Protein AF-W1YPX8-F1 (afdb_monomer_lite)

InterPro domains:
  IPR003772 Large ribosomal RNA subunit accumulation protein YceD [PF02620] (8-76)

Organism: NCBI:txid408170

Structure (mmCIF, N/CA/C/O backbone):
data_AF-W1YPX8-F1
#
_entry.id   AF-W1YPX8-F1
#
loop_
_atom_site.group_PDB
_atom_site.id
_atom_site.type_symbol
_atom_site.label_atom_id
_atom_site.label_alt_id
_atom_site.label_comp_id
_atom_site.label_asym_id
_atom_site.label_entity_id
_atom_site.label_seq_id
_atom_site.pdbx_PDB_ins_code
_atom_site.Cartn_x
_atom_site.Cartn_y
_atom_site.Cartn_z
_atom_site.occupancy
_atom_site.B_iso_or_equiv
_atom_site.auth_seq_id
_atom_site.auth_comp_id
_atom_site.auth_asym_id
_atom_site.auth_atom_id
_atom_site.pdbx_PDB_model_num
ATOM 1 N N . PHE A 1 1 ? 18.993 4.597 -26.137 1.00 42.44 1 PHE A N 1
ATOM 2 C CA . PHE A 1 1 ? 18.464 3.775 -25.041 1.00 42.44 1 PHE A CA 1
ATOM 3 C C . PHE A 1 1 ? 17.918 4.760 -24.034 1.00 42.44 1 PHE A C 1
ATOM 5 O O . PHE A 1 1 ? 18.658 5.193 -23.167 1.00 42.44 1 PHE A O 1
ATOM 12 N N . ASP A 1 2 ? 16.695 5.230 -24.262 1.00 49.50 2 ASP A N 1
ATOM 13 C CA . ASP A 1 2 ? 16.010 6.149 -23.350 1.00 49.50 2 ASP A CA 1
ATOM 14 C C . ASP A 1 2 ? 14.987 5.285 -22.620 1.00 49.50 2 ASP A C 1
ATOM 16 O O . ASP A 1 2 ? 13.898 5.054 -23.137 1.00 49.50 2 ASP A O 1
ATOM 20 N N . GLY A 1 3 ? 15.412 4.678 -21.511 1.00 59.03 3 GLY A N 1
ATOM 21 C CA . GLY A 1 3 ? 14.484 4.011 -20.604 1.00 59.03 3 GLY A CA 1
ATOM 22 C C . GLY A 1 3 ? 13.567 5.074 -20.021 1.00 59.03 3 GLY A C 1
ATOM 23 O O . GLY A 1 3 ? 14.047 6.081 -19.493 1.00 59.03 3 GLY A O 1
ATOM 24 N N . GLN A 1 4 ? 12.265 4.899 -20.176 1.00 71.25 4 GLN A N 1
ATOM 25 C CA . GLN A 1 4 ? 11.285 5.858 -19.709 1.00 71.25 4 GLN A CA 1
ATOM 26 C C . GLN A 1 4 ? 10.959 5.517 -18.254 1.00 71.25 4 GLN A C 1
ATOM 28 O O . GLN A 1 4 ? 10.501 4.422 -17.939 1.00 71.25 4 GLN A O 1
ATOM 33 N N . ASN A 1 5 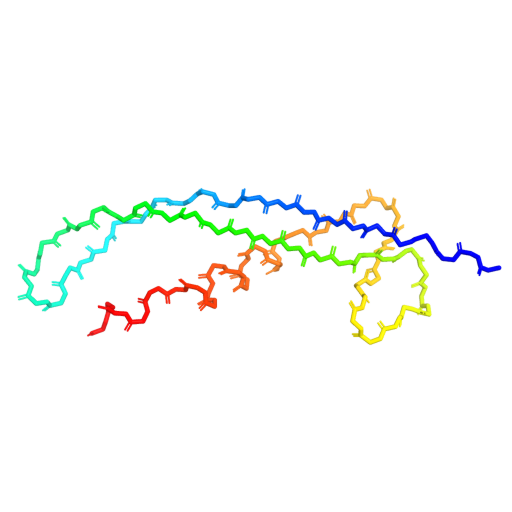? 11.259 6.450 -17.349 1.00 79.31 5 ASN A N 1
ATOM 34 C CA . ASN A 1 5 ? 10.948 6.295 -15.932 1.00 79.31 5 ASN A CA 1
ATOM 35 C C . ASN A 1 5 ? 9.544 6.839 -15.664 1.00 79.31 5 ASN A C 1
ATOM 37 O O . ASN A 1 5 ? 9.241 7.992 -15.981 1.00 79.31 5 ASN A O 1
ATOM 41 N N . TYR A 1 6 ? 8.711 6.015 -15.049 1.00 81.19 6 TYR A N 1
ATOM 42 C CA . TYR A 1 6 ? 7.354 6.328 -14.641 1.00 81.19 6 TYR A CA 1
ATOM 43 C C . TYR A 1 6 ? 7.331 6.469 -13.127 1.00 81.19 6 TYR A C 1
ATOM 45 O O . TYR A 1 6 ? 7.652 5.533 -12.403 1.00 81.19 6 TYR A O 1
ATOM 53 N N . ILE A 1 7 ? 6.955 7.650 -12.648 1.00 83.88 7 ILE A N 1
ATOM 54 C CA . ILE A 1 7 ? 6.764 7.894 -11.220 1.00 83.88 7 ILE A CA 1
ATOM 55 C C . ILE A 1 7 ? 5.288 7.649 -10.926 1.00 83.88 7 ILE A C 1
ATOM 57 O O . ILE A 1 7 ? 4.427 8.365 -11.445 1.00 83.88 7 ILE A O 1
ATOM 61 N N . VAL A 1 8 ? 4.995 6.633 -10.119 1.00 84.19 8 VAL A N 1
ATOM 62 C CA . VAL A 1 8 ? 3.634 6.302 -9.699 1.00 84.19 8 VAL A CA 1
ATOM 63 C C . VAL A 1 8 ? 3.452 6.773 -8.266 1.00 84.19 8 VAL A C 1
ATOM 65 O O . VAL A 1 8 ? 4.152 6.342 -7.355 1.00 84.19 8 VAL A O 1
ATOM 68 N N . GLN A 1 9 ? 2.496 7.677 -8.074 1.00 87.75 9 GLN A N 1
ATOM 69 C CA . GLN A 1 9 ? 2.133 8.220 -6.771 1.00 87.75 9 GLN A CA 1
ATOM 70 C C . GLN A 1 9 ? 0.665 7.930 -6.498 1.00 87.75 9 GLN A C 1
ATOM 72 O O . GLN A 1 9 ? -0.189 8.105 -7.372 1.00 87.75 9 GLN A O 1
ATOM 77 N N . GLY A 1 10 ? 0.364 7.529 -5.269 1.00 87.00 10 GLY A N 1
ATOM 78 C CA . GLY A 1 10 ? -0.998 7.230 -4.859 1.00 87.00 10 GLY A CA 1
ATOM 79 C C . GLY A 1 10 ? -1.214 7.400 -3.366 1.00 87.00 10 GLY A C 1
ATOM 80 O O . GLY A 1 10 ? -0.279 7.518 -2.574 1.00 87.00 10 GLY A O 1
ATOM 81 N N . SER A 1 11 ? -2.486 7.426 -2.980 1.00 87.50 11 SER A N 1
ATOM 82 C CA . SER A 1 11 ? -2.903 7.408 -1.582 1.00 87.50 11 SER A CA 1
ATOM 83 C C . SER A 1 11 ? -3.824 6.226 -1.327 1.00 87.50 11 SER A C 1
ATOM 85 O O . SER A 1 11 ? -4.797 6.034 -2.056 1.00 87.50 11 SER A O 1
ATOM 87 N N . ILE A 1 12 ? -3.527 5.474 -0.277 1.00 86.50 12 ILE A N 1
ATOM 88 C CA . ILE A 1 12 ? -4.297 4.338 0.211 1.00 86.50 12 ILE A CA 1
ATOM 89 C C . ILE A 1 12 ? -5.111 4.826 1.403 1.00 86.50 12 ILE A C 1
ATOM 91 O O . ILE A 1 12 ? -4.560 5.316 2.387 1.00 86.50 12 ILE A O 1
ATOM 95 N N . GLU A 1 13 ? -6.426 4.684 1.315 1.00 87.75 13 GLU A N 1
ATOM 96 C CA . GLU A 1 13 ? -7.335 4.921 2.432 1.00 87.75 13 GLU A CA 1
ATOM 97 C C . GLU A 1 13 ? -7.883 3.569 2.883 1.00 87.75 13 GLU A C 1
ATOM 99 O O . GLU A 1 13 ? -8.503 2.844 2.104 1.00 87.75 13 GLU A O 1
ATOM 104 N N . SER A 1 14 ? -7.611 3.205 4.133 1.00 83.12 14 SER A N 1
ATOM 105 C CA . SER A 1 14 ? -8.065 1.954 4.729 1.00 83.12 14 SER A CA 1
ATOM 106 C C . SER A 1 14 ? -8.735 2.219 6.070 1.00 83.12 14 SER A C 1
ATOM 108 O O . SER A 1 14 ? -8.376 3.138 6.802 1.00 83.12 14 SER A O 1
ATOM 110 N N . LYS A 1 15 ? -9.745 1.411 6.380 1.00 84.00 15 LYS A N 1
ATOM 111 C CA . LYS A 1 15 ? -10.407 1.387 7.683 1.00 84.00 15 LYS A CA 1
ATOM 112 C C . LYS A 1 15 ? -10.214 0.002 8.265 1.00 84.00 15 LYS A C 1
ATOM 114 O O . LYS A 1 15 ? -10.513 -0.984 7.591 1.00 84.00 15 LYS A O 1
ATOM 119 N N . GLY A 1 16 ? -9.700 -0.063 9.486 1.00 80.44 16 GLY A N 1
ATOM 120 C CA . GLY A 1 16 ? -9.554 -1.314 10.220 1.00 80.44 16 GLY A CA 1
ATOM 121 C C . GLY A 1 16 ? -10.243 -1.233 11.571 1.00 80.44 16 GLY A C 1
ATOM 122 O O . GLY A 1 16 ? -10.134 -0.224 12.266 1.00 80.44 16 GLY A O 1
ATOM 123 N N . ASP A 1 17 ? -10.930 -2.305 11.940 1.00 80.94 17 ASP A N 1
ATOM 124 C CA . ASP A 1 17 ? -11.418 -2.520 13.295 1.00 80.94 17 ASP A CA 1
ATOM 125 C C . ASP A 1 17 ? -10.315 -3.193 14.109 1.00 80.94 17 ASP A C 1
ATOM 127 O O . ASP A 1 17 ? -9.957 -4.346 13.861 1.00 80.94 17 ASP A O 1
ATOM 131 N N . TYR A 1 18 ? -9.773 -2.473 15.086 1.00 76.00 18 TYR A N 1
ATOM 132 C CA . TYR A 1 18 ? -8.720 -2.981 15.959 1.00 76.00 18 TYR A CA 1
ATOM 133 C C . TYR A 1 18 ? -9.276 -3.224 17.356 1.00 76.00 18 TYR A C 1
ATOM 135 O O . TYR A 1 18 ? -10.023 -2.408 17.902 1.00 76.00 18 TYR A O 1
ATOM 143 N N . GLU A 1 19 ? -8.899 -4.343 17.967 1.00 77.38 19 GLU A N 1
ATOM 144 C CA . GLU A 1 19 ? -9.208 -4.587 19.370 1.00 77.38 19 GLU A CA 1
ATOM 145 C C . GLU A 1 19 ? -8.164 -3.893 20.248 1.00 77.38 19 GLU A C 1
ATOM 147 O O . GLU A 1 19 ? -6.976 -4.198 20.206 1.00 77.38 19 GLU A O 1
ATOM 152 N N . CYS A 1 20 ? -8.605 -2.942 21.065 1.00 70.75 20 CYS A N 1
ATOM 153 C CA . CYS A 1 20 ? -7.743 -2.280 22.036 1.00 70.75 20 CYS A CA 1
ATOM 154 C C . CYS A 1 20 ? -7.224 -3.291 23.075 1.00 70.75 20 CYS A C 1
ATOM 156 O O . CYS A 1 20 ? -7.988 -3.709 23.942 1.00 70.75 20 CYS A O 1
ATOM 158 N N . SER A 1 21 ? -5.923 -3.602 23.092 1.00 70.38 21 SER A N 1
ATOM 159 C CA . SER A 1 21 ? -5.328 -4.532 24.077 1.00 70.38 21 SER A CA 1
ATOM 160 C C . SER A 1 21 ? -5.533 -4.095 25.538 1.00 70.38 21 SER A C 1
ATOM 162 O O . SER A 1 21 ? -5.571 -4.914 26.456 1.00 70.38 21 SER A O 1
ATOM 164 N N . ARG A 1 22 ? -5.726 -2.791 25.777 1.00 75.44 22 ARG A N 1
ATOM 165 C CA . ARG A 1 22 ? -5.952 -2.219 27.114 1.00 75.44 22 ARG A CA 1
ATOM 166 C C . ARG A 1 22 ? -7.410 -2.254 27.573 1.00 75.44 22 ARG A C 1
ATOM 168 O O . ARG A 1 22 ? -7.668 -2.304 28.774 1.00 75.44 22 ARG A O 1
ATOM 175 N N . CYS A 1 23 ? -8.348 -2.124 26.646 1.00 79.56 23 CYS A N 1
ATOM 176 C CA . CYS A 1 23 ? -9.747 -1.835 26.946 1.00 79.56 23 CYS A CA 1
ATOM 177 C C . CYS A 1 23 ? -10.734 -2.843 26.349 1.00 79.56 23 CYS A C 1
ATOM 179 O O . CYS A 1 23 ? -11.906 -2.807 26.712 1.00 79.56 23 CYS A O 1
ATOM 181 N N . LEU A 1 24 ? -10.249 -3.759 25.501 1.00 77.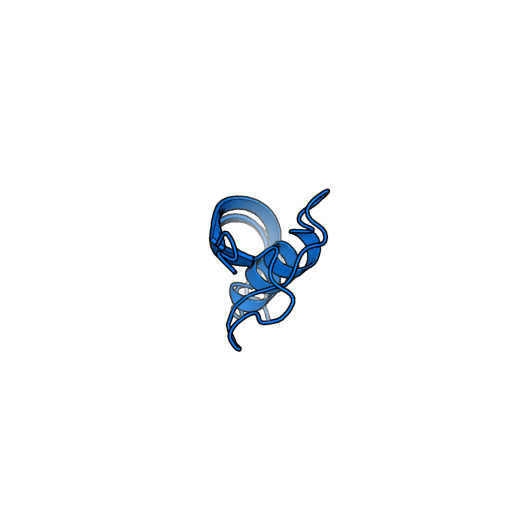62 24 LEU A N 1
ATOM 182 C CA . LEU A 1 24 ? -11.004 -4.786 24.773 1.00 77.62 24 LEU A CA 1
ATOM 183 C C . LEU A 1 24 ? -12.181 -4.222 23.964 1.00 77.62 24 LEU A C 1
ATOM 185 O O . LEU A 1 24 ? -13.118 -4.935 23.617 1.00 77.62 24 LEU A O 1
ATOM 189 N N . THR A 1 25 ? -12.138 -2.924 23.665 1.00 78.56 25 THR A N 1
ATOM 190 C CA . THR A 1 25 ? -13.136 -2.248 22.845 1.00 78.56 25 THR A CA 1
ATOM 191 C C . THR A 1 25 ? -12.654 -2.229 21.404 1.00 78.56 25 THR A C 1
ATOM 193 O O . THR A 1 25 ? -11.532 -1.789 21.130 1.00 78.56 25 THR A O 1
ATOM 196 N N . THR A 1 26 ? -13.518 -2.660 20.487 1.00 77.25 26 THR A N 1
ATOM 197 C CA . THR A 1 26 ? -13.310 -2.494 19.048 1.00 77.25 26 THR A CA 1
ATOM 198 C C . THR A 1 26 ? -13.261 -1.007 18.722 1.00 77.25 26 THR A C 1
ATOM 200 O O . THR A 1 26 ? -14.197 -0.264 19.018 1.00 77.25 26 THR A O 1
ATOM 203 N N . THR A 1 27 ? -12.141 -0.565 18.169 1.00 78.06 27 THR A N 1
ATOM 204 C CA . THR A 1 27 ? -11.908 0.820 17.773 1.00 78.06 27 THR A CA 1
ATOM 205 C C . THR A 1 27 ? -11.688 0.848 16.270 1.00 78.06 27 THR A C 1
ATOM 207 O O . THR A 1 27 ? -10.751 0.223 15.774 1.00 78.06 27 THR A O 1
ATOM 210 N N . GLU A 1 28 ? -12.550 1.577 15.560 1.00 80.44 28 GLU A N 1
ATOM 211 C CA . GLU A 1 28 ? -12.354 1.858 14.140 1.00 80.44 28 GLU A CA 1
ATOM 212 C C . GLU A 1 28 ? -11.179 2.832 14.008 1.00 80.44 28 GLU A C 1
ATOM 214 O O . GLU A 1 28 ? -11.155 3.895 14.640 1.00 80.44 28 GLU A O 1
ATOM 219 N N . HIS A 1 29 ? -10.181 2.449 13.220 1.00 80.12 29 HIS A N 1
ATOM 220 C CA . HIS A 1 29 ? -9.044 3.295 12.908 1.00 80.12 29 HIS A CA 1
ATOM 221 C C . HIS A 1 29 ? -9.015 3.574 11.409 1.00 80.12 29 HIS A C 1
ATOM 223 O O . HIS A 1 29 ? -8.778 2.680 10.591 1.00 80.12 29 HIS A O 1
ATOM 229 N N . ASP A 1 30 ? -9.274 4.834 11.071 1.00 80.56 30 ASP A N 1
ATOM 230 C CA . ASP A 1 30 ? -9.060 5.379 9.740 1.00 80.56 30 ASP A CA 1
ATOM 231 C C . ASP A 1 30 ? -7.572 5.595 9.508 1.00 80.56 30 ASP A C 1
ATOM 233 O O . ASP A 1 30 ? -6.896 6.296 10.267 1.00 80.56 30 ASP A O 1
ATOM 237 N N . ARG A 1 31 ? -7.071 5.028 8.418 1.00 77.06 31 ARG A N 1
ATOM 238 C CA . ARG A 1 31 ? -5.678 5.131 8.031 1.00 77.06 31 ARG A CA 1
ATOM 239 C C . ARG A 1 31 ? -5.565 5.651 6.607 1.00 77.06 31 ARG A C 1
ATOM 241 O O . ARG A 1 31 ? -6.275 5.217 5.699 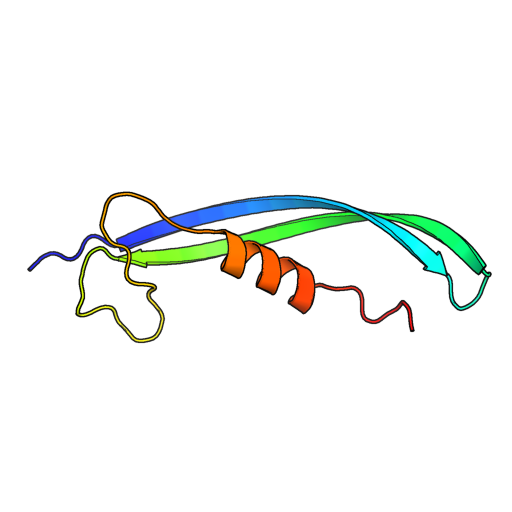1.00 77.06 31 ARG A O 1
ATOM 248 N N . LYS A 1 32 ? -4.663 6.614 6.437 1.00 85.00 32 LYS A N 1
ATOM 249 C CA . LYS A 1 32 ? -4.355 7.237 5.156 1.00 85.00 32 LYS A CA 1
ATOM 250 C C . LYS A 1 32 ? -2.852 7.210 4.941 1.00 85.00 32 LYS A C 1
ATOM 252 O O . LYS A 1 32 ? -2.128 7.962 5.589 1.00 85.00 32 LYS A O 1
ATOM 257 N N . ASP A 1 33 ? -2.409 6.361 4.027 1.00 85.25 33 ASP A N 1
ATOM 258 C CA . ASP A 1 33 ? -1.009 6.234 3.638 1.00 85.25 33 ASP A CA 1
ATOM 259 C C . ASP A 1 33 ? -0.807 6.779 2.231 1.00 85.25 33 ASP A C 1
ATOM 261 O O . ASP A 1 33 ? -1.679 6.667 1.372 1.00 85.25 33 ASP A O 1
ATOM 265 N N . SER A 1 34 ? 0.354 7.366 1.979 1.00 86.69 34 SER A N 1
ATOM 266 C CA . SER A 1 34 ? 0.789 7.755 0.640 1.00 86.69 34 SER A CA 1
ATOM 267 C C . SER A 1 34 ? 1.974 6.900 0.230 1.00 86.69 34 SER A C 1
ATOM 269 O O . SER A 1 34 ? 2.866 6.680 1.048 1.00 86.69 34 SER A O 1
ATOM 271 N N . PHE A 1 35 ? 1.999 6.478 -1.029 1.00 85.81 35 PHE A N 1
ATOM 272 C CA . PHE A 1 35 ? 3.116 5.750 -1.615 1.00 85.81 35 PHE A CA 1
ATOM 273 C C . PHE A 1 35 ? 3.626 6.470 -2.863 1.00 85.81 35 PHE A C 1
ATOM 275 O O . PHE A 1 35 ? 2.871 7.150 -3.567 1.00 85.81 35 PHE A O 1
ATOM 282 N N . GLU A 1 36 ? 4.916 6.306 -3.120 1.00 86.38 36 GLU A N 1
ATOM 283 C CA . GLU A 1 36 ? 5.609 6.790 -4.306 1.00 86.38 36 GLU A CA 1
ATOM 284 C C . GLU A 1 36 ? 6.626 5.731 -4.712 1.00 86.38 36 GLU A C 1
ATOM 286 O O . GLU A 1 36 ? 7.449 5.331 -3.891 1.00 86.38 36 GLU A O 1
ATOM 291 N N . GLU A 1 37 ? 6.564 5.285 -5.964 1.00 83.62 37 GLU A N 1
ATOM 292 C CA . GLU A 1 37 ? 7.509 4.308 -6.495 1.00 83.62 37 GLU A CA 1
ATOM 293 C C . GLU A 1 37 ? 7.826 4.586 -7.967 1.00 83.62 37 GLU A C 1
ATOM 295 O O . GLU A 1 37 ? 7.017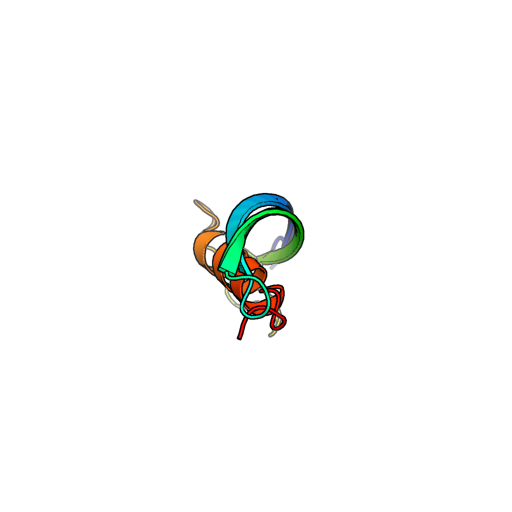 5.162 -8.707 1.00 83.62 37 GLU A O 1
ATOM 300 N N . ILE A 1 38 ? 9.040 4.222 -8.380 1.00 83.62 38 ILE A N 1
ATOM 301 C CA . ILE A 1 38 ? 9.570 4.502 -9.713 1.00 83.62 38 ILE A CA 1
ATOM 302 C C . ILE A 1 38 ? 9.658 3.194 -10.498 1.00 83.62 38 ILE A C 1
ATOM 304 O O . ILE A 1 38 ? 10.367 2.263 -10.116 1.00 83.62 38 ILE A O 1
ATOM 308 N N . PHE A 1 39 ? 8.975 3.161 -11.637 1.00 84.19 39 PHE A N 1
ATOM 309 C CA . PHE A 1 39 ? 8.959 2.043 -12.574 1.00 84.19 39 PHE A CA 1
ATOM 310 C C . PHE A 1 39 ? 9.717 2.407 -13.849 1.00 84.19 39 PHE A C 1
ATOM 312 O O . PHE A 1 39 ? 9.706 3.562 -14.275 1.00 84.19 39 PHE A O 1
ATOM 319 N N . SER A 1 40 ? 10.362 1.437 -14.492 1.00 80.38 40 SER A N 1
ATOM 320 C CA . SER A 1 40 ? 11.023 1.653 -15.786 1.00 80.38 40 SER A CA 1
ATOM 321 C C . SER A 1 40 ? 10.777 0.500 -16.743 1.00 80.38 40 SER A C 1
ATOM 323 O O . SER A 1 40 ? 10.750 -0.659 -16.341 1.00 80.38 40 SER A O 1
ATOM 325 N N . ASP A 1 41 ? 10.607 0.824 -18.025 1.00 76.75 41 ASP A N 1
ATOM 326 C CA . ASP A 1 41 ? 10.512 -0.170 -19.101 1.00 76.75 41 ASP A CA 1
ATOM 327 C C . ASP A 1 41 ? 11.900 -0.719 -19.492 1.00 76.75 41 ASP A C 1
ATOM 329 O O . ASP A 1 41 ? 12.034 -1.675 -20.262 1.00 76.75 41 ASP A O 1
ATOM 333 N N . SER A 1 42 ? 12.966 -0.120 -18.951 1.00 71.25 42 SER A N 1
ATOM 334 C CA . SER A 1 42 ? 14.334 -0.566 -19.168 1.00 71.25 42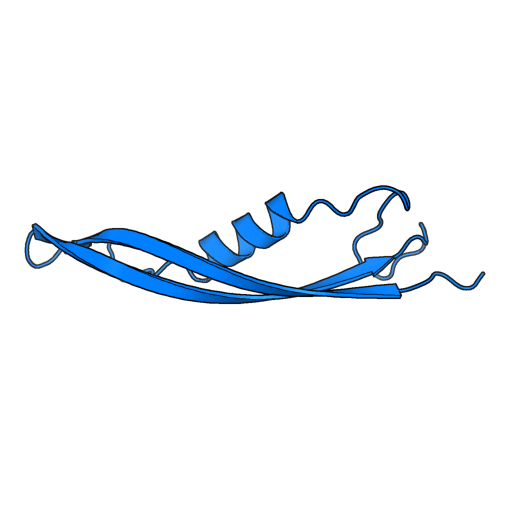 SER A CA 1
ATOM 335 C C . SER A 1 42 ? 14.669 -1.764 -18.285 1.00 71.25 42 SER A C 1
ATOM 337 O O . SER A 1 42 ? 14.545 -1.722 -17.065 1.00 71.25 42 SER A O 1
ATOM 339 N N . ARG A 1 43 ? 15.221 -2.816 -18.899 1.00 61.38 43 ARG A N 1
ATOM 340 C CA . ARG A 1 43 ? 15.804 -3.965 -18.176 1.00 61.38 43 ARG A CA 1
ATOM 341 C C . ARG A 1 43 ? 17.102 -3.616 -17.440 1.00 61.38 43 ARG A C 1
ATOM 343 O O . ARG A 1 43 ? 17.564 -4.414 -16.635 1.00 61.38 43 ARG A O 1
ATOM 350 N N . ASP A 1 44 ? 17.678 -2.452 -17.738 1.00 61.56 44 ASP A N 1
ATOM 351 C CA . ASP A 1 44 ? 18.865 -1.876 -17.087 1.00 61.56 44 ASP A CA 1
ATOM 352 C C . ASP A 1 44 ? 18.431 -0.850 -16.021 1.00 61.56 44 ASP A C 1
ATOM 354 O O . ASP A 1 44 ? 18.946 0.265 -15.934 1.00 61.56 44 ASP A O 1
ATOM 358 N N . ALA A 1 45 ? 17.369 -1.185 -15.287 1.00 59.00 45 ALA A N 1
ATOM 359 C CA . ALA A 1 45 ? 16.843 -0.367 -14.209 1.00 59.00 45 ALA A CA 1
ATOM 360 C C . ALA A 1 45 ? 17.907 -0.222 -13.104 1.00 59.00 45 ALA A C 1
ATOM 362 O O . ALA A 1 45 ? 18.585 -1.188 -12.747 1.00 59.00 45 ALA A O 1
ATOM 363 N N . ALA A 1 46 ? 18.080 0.998 -12.588 1.00 62.94 46 ALA A N 1
ATOM 364 C CA . ALA A 1 46 ? 18.911 1.243 -11.409 1.00 62.94 46 ALA A CA 1
ATOM 365 C C . ALA A 1 46 ? 18.378 0.440 -10.204 1.00 62.94 46 ALA A C 1
ATOM 367 O O . ALA A 1 46 ? 17.220 0.036 -10.209 1.00 62.94 46 ALA A O 1
ATOM 368 N N . GLU A 1 47 ? 19.199 0.232 -9.167 1.00 60.12 47 GLU A N 1
ATOM 369 C CA . GLU A 1 47 ? 18.853 -0.630 -8.016 1.00 60.12 47 GLU A CA 1
ATOM 370 C C . GLU A 1 47 ? 17.525 -0.265 -7.315 1.00 60.12 47 GLU A C 1
ATOM 372 O O . GLU A 1 47 ? 16.902 -1.138 -6.721 1.00 60.12 47 GLU A O 1
ATOM 377 N N . ASP A 1 48 ? 17.060 0.981 -7.444 1.00 65.06 48 ASP A N 1
ATOM 378 C CA . ASP A 1 48 ? 15.816 1.502 -6.854 1.00 65.06 48 ASP A CA 1
ATOM 379 C C . ASP A 1 48 ? 14.640 1.611 -7.849 1.00 65.06 48 ASP A C 1
ATOM 381 O O . ASP A 1 48 ? 13.701 2.376 -7.630 1.00 65.06 48 ASP A O 1
ATOM 385 N N . VAL A 1 49 ? 14.692 0.916 -8.988 1.00 70.38 49 VAL A N 1
ATOM 386 C CA . VAL A 1 49 ? 13.662 1.021 -10.030 1.00 70.38 49 VAL A CA 1
ATOM 387 C C . VAL A 1 49 ? 13.094 -0.349 -10.364 1.00 70.38 49 VAL A C 1
ATOM 389 O O . VAL A 1 49 ? 13.824 -1.270 -10.730 1.00 70.38 49 VAL A O 1
ATOM 392 N N . ILE A 1 50 ? 11.769 -0.472 -10.284 1.00 76.12 50 ILE A N 1
ATOM 393 C CA . ILE A 1 50 ? 11.086 -1.730 -10.579 1.00 76.12 50 ILE A CA 1
ATOM 394 C C . ILE A 1 50 ? 10.896 -1.855 -12.097 1.00 76.12 50 ILE A C 1
ATOM 396 O O . ILE A 1 50 ? 10.242 -1.001 -12.712 1.00 76.12 50 ILE A O 1
ATOM 400 N N . PRO A 1 51 ? 11.456 -2.898 -12.736 1.00 72.25 51 PRO A N 1
ATOM 401 C CA . PRO A 1 51 ? 11.226 -3.135 -14.150 1.00 72.25 51 PRO A CA 1
ATOM 402 C C . PRO A 1 51 ? 9.787 -3.616 -14.375 1.00 72.25 51 PRO A C 1
ATOM 404 O O . PRO A 1 51 ? 9.318 -4.519 -13.682 1.00 72.25 51 PRO A O 1
ATOM 407 N N . PHE A 1 52 ? 9.100 -3.054 -15.369 1.00 76.56 52 PHE A N 1
ATOM 408 C CA . PHE A 1 52 ? 7.769 -3.506 -15.790 1.00 76.56 52 PHE A CA 1
ATOM 409 C C . PHE A 1 52 ? 7.745 -3.800 -17.295 1.00 76.56 52 PHE A C 1
ATOM 411 O O . PHE A 1 52 ? 8.537 -3.251 -18.058 1.00 76.56 52 PHE A O 1
ATOM 418 N N . ASP A 1 53 ? 6.841 -4.677 -17.737 1.00 71.25 53 ASP A N 1
ATOM 419 C CA . ASP A 1 53 ? 6.819 -5.179 -19.125 1.00 71.25 53 ASP A CA 1
ATOM 420 C C . ASP A 1 53 ? 6.187 -4.192 -20.132 1.00 71.25 53 ASP A C 1
ATOM 422 O O . ASP A 1 53 ? 5.999 -4.508 -21.302 1.00 71.25 53 ASP A O 1
ATOM 426 N N . GLY A 1 54 ? 5.843 -2.974 -19.703 1.00 69.06 54 GLY A N 1
ATOM 427 C CA . GLY A 1 54 ? 5.185 -1.974 -20.551 1.00 69.06 54 GLY A CA 1
ATOM 428 C C . GLY A 1 54 ? 3.659 -2.100 -20.630 1.00 69.06 54 GLY A C 1
ATOM 429 O O . GLY A 1 54 ? 3.008 -1.161 -21.085 1.00 69.06 54 GLY A O 1
ATOM 430 N N . GLU A 1 55 ? 3.081 -3.220 -20.184 1.00 77.19 55 GLU A N 1
ATOM 431 C CA . GLU A 1 55 ? 1.633 -3.474 -20.255 1.00 77.19 55 GLU A CA 1
ATOM 432 C C . GLU A 1 55 ? 0.897 -3.078 -18.967 1.00 77.19 55 GLU A C 1
ATOM 434 O O . GLU A 1 55 ? -0.049 -2.291 -19.013 1.00 77.19 55 GLU A O 1
ATOM 439 N N . GLU A 1 56 ? 1.344 -3.584 -17.815 1.00 78.62 56 GLU A N 1
ATOM 440 C CA . GLU A 1 56 ? 0.700 -3.363 -16.517 1.00 78.62 56 GLU A CA 1
ATOM 441 C C . GLU A 1 56 ? 1.749 -3.139 -15.421 1.00 78.62 56 GLU A C 1
ATOM 443 O O . GLU A 1 56 ? 2.831 -3.728 -15.441 1.00 78.62 56 GLU A O 1
ATOM 448 N N . ILE A 1 57 ? 1.420 -2.274 -14.461 1.00 81.19 57 ILE A N 1
ATOM 449 C CA . ILE A 1 57 ? 2.215 -2.048 -13.253 1.00 81.19 57 ILE A CA 1
ATOM 450 C C . ILE A 1 57 ? 1.447 -2.670 -12.089 1.00 81.19 57 ILE A C 1
ATOM 452 O O . ILE A 1 57 ? 0.357 -2.205 -11.746 1.00 81.19 57 ILE A O 1
ATOM 456 N N . ASP A 1 58 ? 2.003 -3.723 -11.493 1.00 81.88 58 ASP A N 1
ATOM 457 C CA . ASP A 1 58 ? 1.404 -4.369 -10.329 1.00 81.88 58 ASP A CA 1
ATOM 458 C C . ASP A 1 58 ? 1.764 -3.596 -9.052 1.00 81.88 58 ASP A C 1
ATOM 460 O O . ASP A 1 58 ? 2.899 -3.620 -8.582 1.00 81.88 58 ASP A O 1
ATOM 464 N N . LEU A 1 59 ? 0.777 -2.895 -8.492 1.00 83.31 59 LEU A N 1
ATOM 465 C CA . LEU A 1 59 ? 0.914 -2.148 -7.238 1.00 83.31 59 LEU A CA 1
ATOM 466 C C . LEU A 1 59 ? 0.570 -3.000 -6.007 1.00 83.31 59 LEU A C 1
ATOM 468 O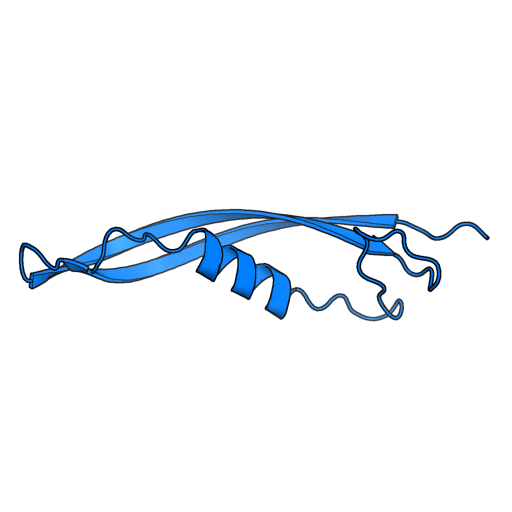 O . LEU A 1 59 ? 0.580 -2.485 -4.892 1.00 83.31 59 LEU A O 1
ATOM 472 N N . THR A 1 60 ? 0.217 -4.278 -6.174 1.00 84.81 60 THR A N 1
ATOM 473 C CA . THR A 1 60 ? -0.233 -5.147 -5.077 1.00 84.81 60 THR A CA 1
ATOM 474 C C . THR A 1 60 ? 0.845 -5.291 -4.013 1.00 84.81 60 THR A C 1
ATOM 476 O O . THR A 1 60 ? 0.541 -5.181 -2.825 1.00 84.81 60 THR A O 1
ATOM 479 N N . GLU A 1 61 ? 2.098 -5.506 -4.423 1.00 82.50 61 GLU A N 1
ATOM 480 C CA . GLU A 1 61 ? 3.224 -5.615 -3.489 1.00 82.50 61 GLU A CA 1
ATOM 481 C C . GLU A 1 61 ? 3.513 -4.271 -2.814 1.00 82.50 61 GLU A C 1
ATOM 483 O O . GLU A 1 61 ? 3.561 -4.216 -1.590 1.00 82.50 61 GLU A O 1
ATOM 488 N N . LEU A 1 62 ? 3.552 -3.173 -3.574 1.00 84.62 62 LEU A N 1
ATOM 489 C CA . LEU A 1 62 ? 3.753 -1.822 -3.039 1.00 84.62 62 LEU A CA 1
ATOM 490 C C . LEU A 1 62 ? 2.699 -1.434 -1.993 1.00 84.62 62 LEU A C 1
ATOM 492 O O . LEU A 1 62 ? 3.018 -0.929 -0.914 1.00 84.62 62 LEU A O 1
ATOM 496 N N . ILE A 1 63 ? 1.424 -1.683 -2.298 1.00 83.62 63 ILE A N 1
ATOM 497 C CA . ILE A 1 63 ? 0.310 -1.420 -1.384 1.00 83.62 63 ILE A CA 1
ATOM 498 C C . ILE A 1 63 ? 0.438 -2.308 -0.146 1.00 83.62 63 ILE A C 1
ATOM 500 O O . ILE A 1 63 ? 0.249 -1.825 0.970 1.00 83.62 63 ILE A O 1
ATOM 504 N N . ARG A 1 64 ? 0.773 -3.592 -0.315 1.00 85.00 64 ARG A N 1
ATOM 505 C CA . ARG A 1 64 ? 0.956 -4.529 0.797 1.00 85.00 64 ARG A CA 1
ATOM 506 C C . ARG A 1 64 ? 2.086 -4.089 1.723 1.00 85.00 64 ARG A C 1
ATOM 508 O O . ARG A 1 64 ? 1.860 -4.028 2.927 1.00 85.00 64 ARG A O 1
ATOM 515 N N . ASP A 1 65 ? 3.257 -3.768 1.187 1.00 84.38 65 ASP A N 1
ATOM 516 C CA . ASP A 1 65 ? 4.400 -3.301 1.973 1.00 84.38 65 ASP A CA 1
ATOM 517 C C . ASP A 1 65 ? 4.081 -1.987 2.681 1.00 84.38 65 ASP A C 1
ATOM 519 O O . ASP A 1 65 ? 4.293 -1.870 3.886 1.00 84.38 65 ASP A O 1
ATOM 523 N N . THR A 1 66 ? 3.457 -1.034 1.982 1.00 83.62 66 THR A N 1
ATOM 524 C CA . THR A 1 66 ? 3.000 0.225 2.592 1.00 83.62 66 THR A CA 1
ATOM 525 C C . THR A 1 66 ? 2.051 -0.042 3.764 1.00 83.62 66 THR A C 1
ATOM 527 O O . THR A 1 66 ? 2.179 0.558 4.833 1.00 83.62 66 THR A O 1
ATOM 530 N N . LEU A 1 67 ? 1.112 -0.980 3.605 1.00 79.88 67 LEU A N 1
ATOM 531 C CA . LEU A 1 67 ? 0.183 -1.361 4.665 1.00 79.88 67 LEU A CA 1
ATOM 532 C C . LEU A 1 67 ? 0.890 -2.019 5.859 1.00 79.88 67 LEU A C 1
ATOM 534 O O . LEU A 1 67 ? 0.566 -1.666 6.993 1.00 79.88 67 LEU A O 1
ATOM 538 N N . ILE A 1 68 ? 1.868 -2.896 5.621 1.00 80.25 68 ILE A N 1
ATOM 539 C CA . ILE A 1 68 ? 2.636 -3.593 6.666 1.00 80.25 68 ILE A CA 1
ATOM 540 C C . ILE A 1 68 ? 3.577 -2.635 7.411 1.00 80.25 68 ILE A C 1
ATOM 542 O O . ILE A 1 68 ? 3.608 -2.633 8.637 1.00 80.25 68 ILE A O 1
ATOM 546 N N . ILE A 1 69 ? 4.336 -1.801 6.696 1.00 78.06 69 ILE A N 1
ATOM 547 C CA . ILE A 1 69 ? 5.340 -0.894 7.283 1.00 78.06 69 ILE A CA 1
ATOM 548 C C . ILE A 1 69 ? 4.683 0.125 8.208 1.00 78.06 69 ILE A C 1
ATOM 550 O O . ILE A 1 69 ? 5.168 0.393 9.307 1.00 78.06 69 ILE A O 1
ATOM 554 N N . ASN A 1 70 ? 3.568 0.691 7.762 1.00 70.75 70 ASN A N 1
ATOM 555 C CA . ASN A 1 70 ? 2.823 1.673 8.533 1.00 70.75 70 ASN A CA 1
ATOM 556 C C . ASN A 1 70 ? 1.758 0.997 9.429 1.00 70.75 70 ASN A C 1
ATOM 558 O O . ASN A 1 70 ? 0.879 1.685 9.955 1.00 70.75 70 ASN A O 1
ATOM 562 N N . GLU A 1 71 ? 1.804 -0.335 9.616 1.00 68.00 71 GLU A N 1
ATOM 563 C CA . GLU A 1 71 ? 0.940 -1.020 10.579 1.00 68.00 71 GLU A CA 1
ATOM 564 C C . GLU A 1 71 ? 1.191 -0.428 11.972 1.00 68.00 71 GLU A C 1
ATOM 566 O O . GLU A 1 71 ? 2.341 -0.346 12.424 1.00 68.00 71 GLU A O 1
ATOM 571 N N . PRO A 1 72 ? 0.140 0.042 12.668 1.00 61.59 72 PRO A N 1
ATOM 572 C CA . PRO A 1 72 ? 0.312 0.588 13.995 1.00 61.59 72 PRO A CA 1
ATOM 573 C C . PRO A 1 72 ? 0.770 -0.539 14.924 1.00 61.59 72 PRO A C 1
ATOM 575 O O . PRO A 1 72 ? -0.036 -1.296 15.454 1.00 61.59 72 PRO A O 1
ATOM 578 N N . SER A 1 73 ? 2.073 -0.580 15.209 1.00 57.25 73 SER A N 1
ATOM 579 C CA . SER A 1 73 ? 2.714 -1.449 16.214 1.00 57.25 73 SER A CA 1
ATOM 580 C C . SER A 1 73 ? 2.158 -1.290 17.642 1.00 57.25 73 SER A C 1
ATOM 582 O O . SER A 1 73 ? 2.662 -1.892 18.585 1.00 57.25 73 SER A O 1
ATOM 584 N N . GLN A 1 74 ? 1.136 -0.450 17.823 1.00 52.22 74 GLN A N 1
ATOM 585 C CA . GLN A 1 74 ? 0.496 -0.092 19.085 1.00 52.22 74 GLN A CA 1
ATOM 586 C C . GLN A 1 74 ? -0.694 -0.995 19.447 1.00 52.22 74 GLN A C 1
ATOM 588 O O . GLN A 1 74 ? -1.398 -0.702 20.413 1.00 52.22 74 GLN A O 1
ATOM 593 N N . VAL A 1 75 ? -0.923 -2.080 18.702 1.00 46.19 75 VAL A N 1
ATOM 594 C CA . VAL A 1 75 ? -1.980 -3.060 18.993 1.00 46.19 75 VAL A CA 1
ATOM 595 C C . VAL A 1 75 ? -1.388 -4.462 19.193 1.00 46.19 75 VAL A C 1
ATOM 597 O O . VAL A 1 75 ? -1.788 -5.423 18.546 1.00 46.19 75 VAL A O 1
ATOM 600 N N . LEU A 1 76 ? -0.408 -4.572 20.092 1.00 44.09 76 LEU A N 1
ATOM 601 C CA . LEU A 1 76 ? -0.015 -5.830 20.742 1.00 44.09 76 LEU A CA 1
ATOM 602 C C . LEU A 1 76 ? -0.128 -5.664 22.260 1.00 44.09 76 LEU A C 1
ATOM 604 O O . LEU A 1 76 ? 0.261 -4.589 22.775 1.00 44.09 76 LEU A O 1
#

Foldseek 3Di:
DDWDKDKDKDKDWDWDFAQAPVPRDTDIDIDIFIDIAIETCDPPDDPRYHYDVVPDDDCPVVVVCRCVVPPPPNRD

Secondary structure (DSSP, 8-state):
--PPEEEEEEEEEEEEEEE-TTT--EEEEEEEEEEEEEEES-SS--TT-EE--SS----HHHHHHHHHHTS-TT--

Radius of gyration: 17.23 Å; chains: 1; bounding box: 32×14×52 Å

Sequence (76 aa):
FDGQNYIVQGSIESKGDYECSRCLTTTEHDRKDSFEEIFSDSRDAAEDVIPFDGEEIDLTELIRDTLIINEPSQVL

pLDDT: mean 75.51, std 10.92, range [42.44, 87.75]